Protein AF-A0A2G6HFI1-F1 (afdb_monomer)

Foldseek 3Di:
DDDPAPDCVVVVLDQPPPLCLLVVLLVVLVVLVVDDLVVVADADPDDDCVVSVVVSVVVVVVSVVSSVVSNVSSVVSVVVSVVSVVVVVVRVVVVVVVVVVVVVVVD

Mean predicted aligned error: 10.92 Å

Radius of gyration: 26.04 Å; Cα contacts (8 Å, |Δi|>4): 60; chains: 1; bounding box: 57×20×80 Å

pLDDT: mean 80.07, std 11.84, range [42.75, 96.31]

Sequence (107 aa):
MADLEFDRAALGVSAKKDWHDARQFADAGKAMDGLTPEAAVKELPSGDSYGTFALLGRVNYFKTTMQAVLREFSDACGVLGSGQESVIANHDETESEVSRLFMDVIA

Solvent-accessible surface area (backbone atoms only — not comparable to full-atom values): 6185 Å² total; per-residue (Å²): 132,82,85,90,68,90,51,49,75,83,69,66,61,66,67,55,80,78,59,55,60,18,55,52,26,40,52,52,26,52,54,47,72,75,62,58,60,71,82,78,52,71,79,56,99,70,78,87,42,63,68,52,54,53,47,45,53,51,51,49,49,48,48,56,51,52,27,51,52,26,42,50,52,13,50,53,44,46,50,57,39,53,50,51,40,53,53,50,53,52,51,54,51,51,51,53,51,52,53,52,53,51,54,67,74,77,106

Structure (mmCIF, N/CA/C/O backbone):
data_AF-A0A2G6HFI1-F1
#
_entry.id   AF-A0A2G6HFI1-F1
#
loop_
_atom_site.group_PDB
_atom_site.id
_atom_site.type_symbol
_atom_site.label_atom_id
_atom_site.label_alt_id
_atom_site.label_comp_id
_atom_site.label_asym_id
_atom_site.label_entity_id
_atom_site.label_seq_id
_atom_site.pdbx_PDB_ins_code
_atom_site.Cartn_x
_atom_site.Cartn_y
_atom_site.Cartn_z
_atom_site.occupancy
_atom_site.B_iso_or_equiv
_atom_site.auth_seq_id
_atom_site.auth_comp_id
_atom_site.auth_asym_id
_atom_site.auth_atom_id
_atom_site.pdbx_PDB_model_num
ATOM 1 N N . MET A 1 1 ? -31.715 -16.072 35.752 1.00 42.75 1 MET A N 1
ATOM 2 C CA . MET A 1 1 ? -31.623 -15.048 34.695 1.00 42.75 1 MET A CA 1
ATOM 3 C C . MET A 1 1 ? -30.240 -15.179 34.104 1.00 42.75 1 MET A C 1
ATOM 5 O O . MET A 1 1 ? -29.308 -15.306 34.883 1.00 42.75 1 MET A O 1
ATOM 9 N N . ALA A 1 2 ? -30.121 -15.291 32.784 1.00 50.81 2 ALA A N 1
ATOM 10 C CA . ALA A 1 2 ? -28.823 -15.130 32.142 1.00 50.81 2 ALA A CA 1
ATOM 11 C C . ALA A 1 2 ? -28.603 -13.622 31.991 1.00 50.81 2 ALA A C 1
ATOM 13 O O . ALA A 1 2 ? -29.502 -12.956 31.472 1.00 50.81 2 ALA A O 1
ATOM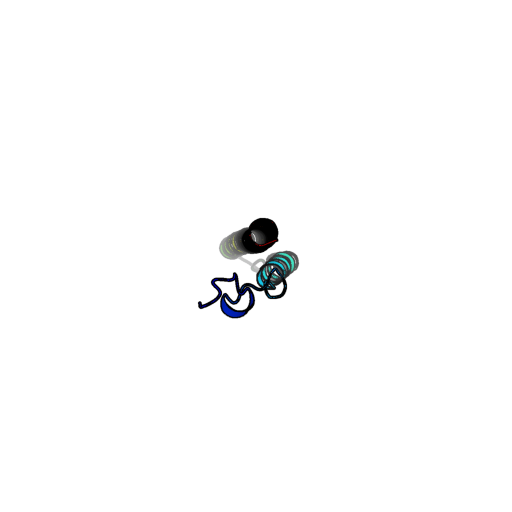 14 N N . ASP A 1 3 ? -27.484 -13.105 32.495 1.00 61.19 3 ASP A N 1
ATOM 15 C CA . ASP A 1 3 ? -27.058 -11.737 32.203 1.00 61.19 3 ASP A CA 1
ATOM 16 C C . ASP A 1 3 ? -26.852 -11.617 30.693 1.00 61.19 3 ASP A C 1
ATOM 18 O O . ASP A 1 3 ? -26.135 -12.414 30.082 1.00 61.19 3 ASP A O 1
ATOM 22 N N . LEU A 1 4 ? -27.561 -10.672 30.079 1.00 65.56 4 LEU A N 1
ATOM 23 C CA . LEU A 1 4 ? -27.347 -10.280 28.694 1.00 65.56 4 LEU A CA 1
ATOM 24 C C . LEU A 1 4 ? -26.438 -9.050 28.739 1.00 65.56 4 LEU A C 1
ATOM 26 O O . LEU A 1 4 ? -26.932 -7.929 28.784 1.00 65.56 4 LEU A O 1
ATOM 30 N N . GLU A 1 5 ? -25.133 -9.291 28.812 1.00 68.75 5 GLU A N 1
ATOM 31 C CA . GLU A 1 5 ? -24.091 -8.262 28.884 1.00 68.75 5 GLU A CA 1
ATOM 32 C C . GLU A 1 5 ? -23.211 -8.341 27.628 1.00 68.75 5 GLU A C 1
ATOM 34 O O . GLU A 1 5 ? -23.002 -9.414 27.045 1.00 68.75 5 GLU A O 1
ATOM 39 N N . PHE A 1 6 ? -22.723 -7.195 27.174 1.00 69.69 6 PHE A N 1
ATOM 40 C CA . PHE A 1 6 ? -21.861 -7.039 26.021 1.00 69.69 6 PHE A CA 1
ATOM 41 C C . PHE A 1 6 ? -20.472 -7.574 26.358 1.00 69.69 6 PHE A C 1
ATOM 43 O O . PHE A 1 6 ? -19.567 -6.874 26.812 1.00 69.69 6 PHE A O 1
ATOM 50 N N . ASP A 1 7 ? -20.279 -8.860 26.082 1.00 72.69 7 ASP A N 1
ATOM 51 C CA . ASP A 1 7 ? -18.980 -9.498 26.226 1.00 72.69 7 ASP A CA 1
ATOM 52 C C . ASP A 1 7 ? -18.104 -9.220 24.992 1.00 72.69 7 ASP A C 1
ATOM 54 O O . ASP A 1 7 ? -18.158 -9.899 23.958 1.00 72.69 7 ASP A O 1
ATOM 58 N N . ARG A 1 8 ? -17.241 -8.209 25.129 1.00 69.62 8 ARG A N 1
ATOM 59 C CA . ARG A 1 8 ? -16.227 -7.839 24.128 1.00 69.62 8 ARG A CA 1
ATOM 60 C C . ARG A 1 8 ? -15.329 -9.013 23.725 1.00 69.62 8 ARG A C 1
ATOM 62 O O . ARG A 1 8 ? -14.918 -9.091 22.566 1.00 69.62 8 ARG A O 1
ATOM 69 N N . ALA A 1 9 ? -15.006 -9.908 24.663 1.00 68.56 9 ALA A N 1
ATOM 70 C CA . ALA A 1 9 ? -14.142 -11.059 24.424 1.00 68.56 9 ALA A CA 1
ATOM 71 C C . ALA A 1 9 ? -14.884 -12.169 23.666 1.00 68.56 9 ALA A C 1
ATOM 73 O O . ALA A 1 9 ? -14.311 -12.756 22.747 1.00 68.56 9 ALA A O 1
ATOM 74 N N . ALA A 1 10 ? -16.162 -12.408 23.977 1.00 66.06 10 ALA A N 1
ATOM 75 C CA . ALA A 1 10 ? -17.004 -13.354 23.240 1.00 66.06 10 ALA A CA 1
ATOM 76 C C . ALA A 1 10 ? -17.286 -12.902 21.798 1.00 66.06 10 ALA A C 1
ATOM 78 O O . ALA A 1 10 ? -17.378 -13.735 20.897 1.00 66.06 10 ALA A O 1
ATOM 79 N N . LEU A 1 11 ? -17.385 -11.589 21.561 1.00 66.62 11 LEU A N 1
ATOM 80 C CA . LEU A 1 11 ? -17.584 -11.017 20.225 1.00 66.62 11 LEU A CA 1
ATOM 81 C C . LEU A 1 11 ? -16.283 -10.898 19.410 1.00 66.62 11 LEU A C 1
ATOM 83 O O . LEU A 1 11 ? -16.329 -10.521 18.239 1.00 66.62 11 LEU A O 1
ATOM 87 N N . GLY A 1 12 ? -15.125 -11.212 20.006 1.00 61.94 12 GLY A N 1
ATOM 88 C CA . GLY A 1 12 ? -13.820 -11.106 19.346 1.00 61.94 12 GLY A CA 1
ATOM 89 C C . GLY A 1 12 ? -13.450 -9.672 18.958 1.00 61.94 12 GLY A C 1
ATOM 90 O O . GLY A 1 12 ? -12.646 -9.461 18.051 1.00 61.94 12 GLY A O 1
ATOM 91 N N . VAL A 1 13 ? -14.051 -8.676 19.614 1.00 61.06 13 VAL A N 1
ATOM 92 C CA . VAL A 1 13 ? -13.875 -7.268 19.269 1.00 61.06 13 VAL A CA 1
ATOM 93 C C . VAL A 1 13 ? -12.629 -6.748 19.982 1.00 61.06 13 VAL A C 1
ATOM 95 O O . VAL A 1 13 ? -12.690 -6.248 21.105 1.00 61.06 13 VAL A O 1
ATOM 98 N N . SER A 1 14 ? -11.467 -6.872 19.337 1.00 60.94 14 SER A N 1
ATOM 99 C CA . SER A 1 14 ? -10.252 -6.209 19.807 1.00 60.94 14 SER A CA 1
ATOM 100 C C . SER A 1 14 ? -10.209 -4.789 19.237 1.00 60.94 14 SER A C 1
ATOM 102 O O . SER A 1 14 ? -10.006 -4.557 18.046 1.00 60.94 14 SER A O 1
ATOM 104 N N . ALA A 1 15 ? -10.463 -3.793 20.088 1.00 57.81 15 ALA A N 1
ATOM 105 C CA . ALA A 1 15 ? -10.299 -2.399 19.698 1.00 57.81 15 ALA A CA 1
ATOM 106 C C . ALA A 1 15 ? -8.831 -2.178 19.294 1.00 57.81 15 ALA A C 1
ATOM 108 O O . ALA A 1 15 ? -7.937 -2.248 20.141 1.00 57.81 15 ALA A O 1
ATOM 109 N N . LYS A 1 16 ? -8.581 -1.934 18.001 1.00 53.53 16 LYS A N 1
ATOM 110 C CA . LYS A 1 16 ? -7.295 -1.538 17.385 1.00 53.53 16 LYS A CA 1
ATOM 111 C C . LYS A 1 16 ? -6.099 -2.489 17.484 1.00 53.53 16 LYS A C 1
ATOM 113 O O . LYS A 1 16 ? -5.231 -2.405 16.618 1.00 53.53 16 LYS A O 1
ATOM 118 N N . LYS A 1 17 ? -5.980 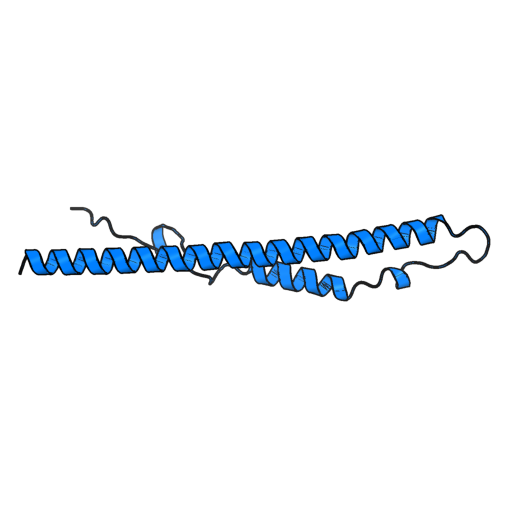-3.328 18.516 1.00 55.59 17 LYS A N 1
ATOM 119 C CA . LYS A 1 17 ? -4.713 -4.006 18.837 1.00 55.59 17 LYS A CA 1
ATOM 120 C C . LYS A 1 17 ? -4.243 -4.954 17.731 1.00 55.59 17 LYS A C 1
ATOM 122 O O . LYS A 1 17 ? -3.038 -5.046 17.519 1.00 55.59 17 LYS A O 1
ATOM 127 N N . ASP A 1 18 ? -5.178 -5.558 17.001 1.00 53.38 18 ASP A N 1
ATOM 128 C CA . ASP A 1 18 ? -4.867 -6.555 15.972 1.00 53.38 18 ASP A CA 1
ATOM 129 C C . ASP A 1 18 ? -4.967 -6.013 14.537 1.00 53.38 18 ASP A C 1
ATOM 131 O O . ASP A 1 18 ? -4.702 -6.738 13.580 1.00 53.38 18 ASP A O 1
ATOM 135 N N . TRP A 1 19 ? -5.295 -4.728 14.350 1.00 63.25 19 TRP A N 1
ATOM 136 C CA . TRP A 1 19 ? -5.431 -4.122 13.019 1.00 63.25 19 TRP A CA 1
ATOM 137 C C . TRP A 1 19 ? -4.092 -3.615 12.472 1.00 63.25 19 TRP A C 1
ATOM 139 O O . TRP A 1 19 ? -3.870 -2.437 12.191 1.00 63.25 19 TRP A O 1
ATOM 149 N N . HIS A 1 20 ? -3.162 -4.560 12.333 1.00 74.06 20 HIS A N 1
ATOM 150 C CA . HIS A 1 20 ? -1.848 -4.339 11.734 1.00 74.06 20 HIS A CA 1
ATOM 151 C C . HIS A 1 20 ? -1.914 -4.080 10.226 1.00 74.06 20 HIS A C 1
ATOM 153 O O . HIS A 1 20 ? -0.984 -3.486 9.678 1.00 74.06 20 HIS A O 1
ATOM 159 N N . ASP A 1 21 ? -3.014 -4.464 9.582 1.00 79.19 21 ASP A N 1
ATOM 160 C CA . ASP A 1 21 ? -3.207 -4.382 8.136 1.00 79.19 21 ASP A CA 1
ATOM 161 C C . ASP A 1 21 ? -3.053 -2.948 7.620 1.00 79.19 21 ASP A C 1
ATOM 163 O O . ASP A 1 21 ? -2.352 -2.728 6.636 1.00 79.19 21 ASP A O 1
ATOM 167 N N . ALA A 1 22 ? -3.587 -1.950 8.337 1.00 84.44 22 ALA A N 1
ATOM 168 C CA . ALA A 1 22 ? -3.437 -0.540 7.965 1.00 84.44 22 ALA A CA 1
ATOM 169 C C . ALA A 1 22 ? -1.962 -0.142 7.827 1.00 84.44 22 ALA A C 1
ATOM 171 O O . ALA A 1 22 ? -1.526 0.412 6.819 1.00 84.44 22 ALA A O 1
ATOM 172 N N . ARG A 1 23 ? -1.160 -0.502 8.835 1.00 87.19 23 ARG A N 1
ATOM 173 C CA . ARG A 1 23 ? 0.272 -0.210 8.851 1.00 87.19 23 ARG A CA 1
ATOM 174 C C . ARG A 1 23 ? 1.028 -1.011 7.798 1.00 87.19 23 ARG A C 1
ATOM 176 O O . ARG A 1 23 ? 1.905 -0.457 7.148 1.00 87.19 23 ARG A O 1
ATOM 183 N N . GLN A 1 24 ? 0.684 -2.282 7.608 1.00 90.81 24 GLN A N 1
ATOM 184 C CA . GLN A 1 24 ? 1.308 -3.126 6.589 1.00 90.81 24 GLN A CA 1
ATOM 185 C C . GLN A 1 24 ? 1.062 -2.579 5.179 1.00 90.81 24 GLN A C 1
ATOM 187 O O . GLN A 1 24 ? 1.999 -2.494 4.384 1.00 90.81 24 GLN A O 1
ATOM 192 N N . PHE A 1 25 ? -0.164 -2.144 4.880 1.00 92.19 25 PHE A N 1
ATOM 193 C CA . PHE A 1 25 ? -0.494 -1.504 3.610 1.00 92.19 25 PHE A 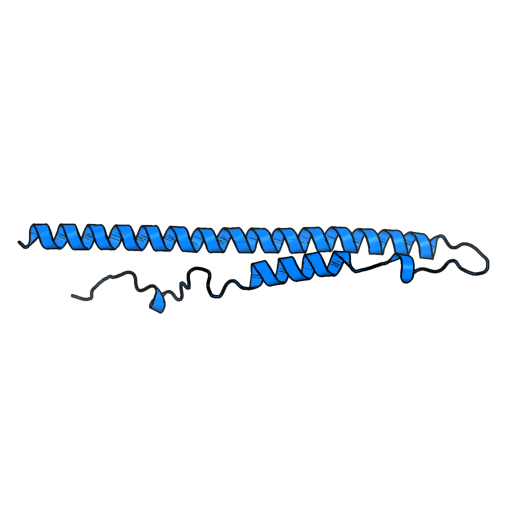CA 1
ATOM 194 C C . PHE A 1 25 ? 0.216 -0.156 3.438 1.00 92.19 25 PHE A C 1
ATOM 196 O O . PHE A 1 25 ? 0.742 0.118 2.356 1.00 92.19 25 PHE A O 1
ATOM 203 N N . ALA A 1 26 ? 0.325 0.651 4.498 1.00 90.25 26 ALA A N 1
ATOM 204 C CA . ALA A 1 26 ? 1.094 1.895 4.470 1.00 90.25 26 ALA A CA 1
ATOM 205 C C . ALA A 1 26 ? 2.588 1.650 4.190 1.00 90.25 26 ALA A C 1
ATOM 207 O O . ALA A 1 26 ? 3.180 2.312 3.333 1.00 90.25 26 ALA A O 1
ATOM 208 N N . ASP A 1 27 ? 3.194 0.677 4.873 1.00 93.19 27 ASP A N 1
ATOM 209 C CA . ASP A 1 27 ? 4.601 0.312 4.702 1.00 93.19 27 ASP A CA 1
ATOM 210 C C . ASP A 1 27 ? 4.860 -0.254 3.295 1.00 93.19 27 ASP A C 1
ATOM 212 O O . ASP A 1 27 ? 5.837 0.129 2.647 1.00 93.19 27 ASP A O 1
ATOM 216 N N . ALA A 1 28 ? 3.955 -1.085 2.766 1.00 92.88 28 ALA A N 1
ATOM 217 C CA . ALA A 1 28 ? 4.014 -1.565 1.386 1.00 92.88 28 ALA A CA 1
ATOM 218 C C . ALA A 1 28 ? 3.885 -0.413 0.372 1.00 92.88 28 ALA A C 1
ATOM 220 O O . ALA A 1 28 ? 4.670 -0.324 -0.573 1.00 92.88 28 ALA A O 1
ATOM 221 N N . GLY A 1 29 ? 2.947 0.516 0.584 1.00 92.44 29 GLY A N 1
ATOM 222 C CA . GLY A 1 29 ? 2.779 1.707 -0.253 1.00 92.44 29 GLY A CA 1
ATOM 223 C C . GLY A 1 29 ? 4.001 2.632 -0.230 1.00 92.44 29 GLY A C 1
ATOM 224 O O . GLY A 1 29 ? 4.324 3.258 -1.241 1.00 92.44 29 GLY A O 1
ATOM 225 N N 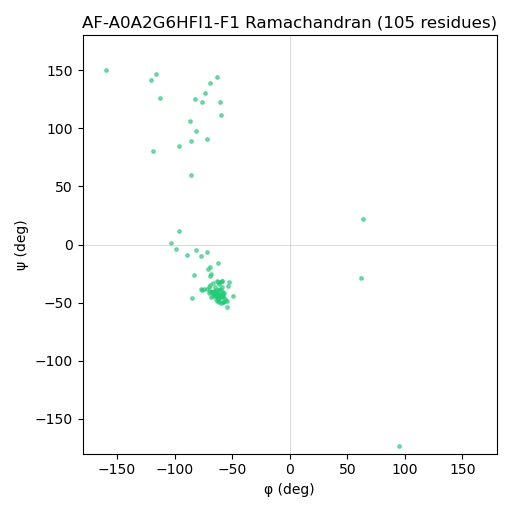. LYS A 1 30 ? 4.721 2.686 0.895 1.00 92.75 30 LYS A N 1
ATOM 226 C CA . LYS A 1 30 ? 6.004 3.387 1.019 1.00 92.75 30 LYS A CA 1
ATOM 227 C C . LYS A 1 30 ? 7.144 2.635 0.332 1.00 92.75 30 LYS A C 1
ATOM 229 O O . LYS A 1 30 ? 7.990 3.263 -0.293 1.00 92.75 30 LYS A O 1
ATOM 234 N N . ALA A 1 31 ? 7.177 1.304 0.399 1.00 92.56 31 ALA A N 1
ATOM 235 C CA . ALA A 1 31 ? 8.180 0.504 -0.309 1.00 92.56 31 ALA A CA 1
ATOM 236 C C . ALA A 1 31 ? 8.131 0.739 -1.829 1.00 92.56 31 ALA A C 1
ATOM 238 O O . ALA A 1 31 ? 9.174 0.748 -2.486 1.00 92.56 31 ALA A O 1
ATOM 239 N N . MET A 1 32 ? 6.942 1.027 -2.372 1.00 90.81 32 MET A N 1
ATOM 240 C CA . MET A 1 32 ? 6.784 1.426 -3.771 1.00 90.81 32 MET A CA 1
ATOM 241 C C . MET A 1 32 ? 7.577 2.693 -4.123 1.00 90.81 32 MET A C 1
ATOM 243 O O . MET A 1 32 ? 8.056 2.773 -5.248 1.00 90.81 32 MET A O 1
ATOM 247 N N . ASP A 1 33 ? 7.792 3.648 -3.205 1.00 88.00 33 ASP A N 1
ATOM 248 C CA . ASP A 1 33 ? 8.595 4.858 -3.475 1.00 88.00 33 ASP A CA 1
ATOM 249 C C . ASP A 1 33 ? 10.044 4.517 -3.849 1.00 88.00 33 ASP A C 1
ATOM 251 O O . ASP A 1 33 ? 10.649 5.194 -4.682 1.00 88.00 33 ASP A O 1
ATOM 255 N N . GLY A 1 34 ? 10.577 3.433 -3.278 1.00 87.81 34 GLY A N 1
ATOM 256 C CA . GLY A 1 34 ? 11.940 2.962 -3.516 1.00 87.81 34 GLY A CA 1
ATOM 257 C C . GLY A 1 34 ? 12.144 2.237 -4.848 1.00 87.81 34 GLY A C 1
ATOM 258 O O . GLY A 1 34 ? 13.287 1.977 -5.221 1.00 87.81 34 GLY A O 1
ATOM 259 N N . LEU A 1 35 ? 11.075 1.906 -5.579 1.00 88.25 35 LEU A N 1
ATOM 260 C CA . LEU A 1 35 ? 11.200 1.270 -6.890 1.00 88.25 35 LEU A CA 1
ATOM 261 C C . LEU A 1 35 ? 11.668 2.289 -7.931 1.00 88.25 35 LEU A C 1
ATOM 263 O O . LEU A 1 35 ? 11.065 3.351 -8.083 1.00 88.25 35 LEU A O 1
ATOM 267 N N . THR A 1 36 ? 12.695 1.944 -8.704 1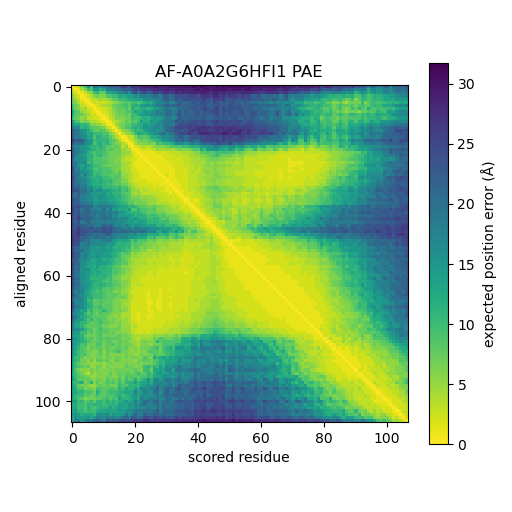.00 88.94 36 THR A N 1
ATOM 268 C CA . THR A 1 36 ? 13.252 2.783 -9.777 1.00 88.94 36 THR A CA 1
ATOM 269 C C . THR A 1 36 ? 13.135 2.076 -11.132 1.00 88.94 36 THR A C 1
ATOM 271 O O . THR A 1 36 ? 14.101 1.470 -11.603 1.00 88.94 36 THR A O 1
ATOM 274 N N . PRO A 1 37 ? 11.952 2.108 -11.779 1.00 87.19 37 PRO A N 1
ATOM 275 C CA . PRO A 1 37 ? 11.735 1.476 -13.084 1.00 87.19 37 PRO A CA 1
ATOM 276 C C . PRO A 1 37 ? 12.753 1.891 -14.149 1.00 87.19 37 PRO A C 1
ATOM 278 O O . PRO A 1 37 ? 13.142 1.078 -14.983 1.00 87.19 37 PRO A O 1
ATOM 281 N N . GLU A 1 38 ? 13.241 3.127 -14.083 1.00 85.94 38 GLU A N 1
ATOM 282 C CA . GLU A 1 38 ? 14.237 3.687 -14.995 1.00 85.94 38 GLU A CA 1
ATOM 283 C C . GLU A 1 38 ? 15.565 2.924 -14.935 1.00 85.94 38 GLU A C 1
ATOM 285 O O . GLU A 1 38 ? 16.221 2.755 -15.957 1.00 85.94 38 GLU A O 1
ATOM 290 N N . ALA A 1 39 ? 15.951 2.401 -13.766 1.00 83.44 39 ALA A N 1
ATOM 291 C CA . ALA A 1 39 ? 17.178 1.616 -13.618 1.00 83.44 39 ALA A CA 1
ATOM 292 C C . ALA A 1 39 ? 17.082 0.232 -14.290 1.00 83.44 39 ALA A C 1
ATOM 294 O O . ALA A 1 39 ? 18.105 -0.379 -14.608 1.00 83.44 39 ALA A O 1
ATOM 295 N N . ALA A 1 40 ? 15.861 -0.264 -14.513 1.00 80.00 40 ALA A N 1
ATOM 296 C CA . ALA A 1 40 ? 15.598 -1.548 -15.156 1.00 80.00 40 ALA A CA 1
ATOM 297 C C . ALA A 1 40 ? 15.483 -1.446 -16.686 1.00 80.00 40 ALA A C 1
ATOM 299 O O . ALA A 1 40 ? 15.437 -2.475 -17.363 1.00 80.00 40 ALA A O 1
ATOM 300 N N . VAL A 1 41 ? 15.448 -0.231 -17.242 1.00 83.00 41 VAL A N 1
ATOM 301 C CA . VAL A 1 41 ? 15.261 -0.004 -18.676 1.00 83.00 41 VAL A CA 1
ATOM 302 C C . VAL A 1 41 ? 16.532 0.581 -19.277 1.00 83.00 41 VAL A C 1
ATOM 304 O O . VAL A 1 41 ? 17.062 1.584 -18.813 1.00 83.00 41 VAL A O 1
ATOM 307 N N . LYS A 1 42 ? 17.034 -0.067 -20.329 1.00 81.06 42 LYS A N 1
ATOM 308 C CA . LYS A 1 42 ? 18.196 0.391 -21.094 1.00 81.06 42 LYS A CA 1
ATOM 309 C C . LYS A 1 42 ? 17.793 0.614 -22.541 1.00 81.06 42 LYS A C 1
ATOM 311 O O . LYS A 1 42 ? 17.019 -0.167 -23.097 1.00 81.06 42 LYS A O 1
ATOM 316 N N . GLU A 1 43 ? 18.337 1.666 -23.139 1.00 80.25 43 GLU A N 1
ATOM 317 C CA . GLU A 1 43 ? 18.249 1.865 -24.581 1.00 80.25 43 GLU A CA 1
ATOM 318 C C . GLU A 1 43 ? 18.969 0.729 -25.307 1.00 80.25 43 GLU A C 1
ATOM 320 O O . GLU A 1 43 ? 19.989 0.206 -24.839 1.00 80.25 43 GLU A O 1
ATOM 325 N N . LEU A 1 44 ? 18.421 0.331 -26.454 1.00 79.94 44 LEU A N 1
ATOM 326 C CA . LEU A 1 44 ? 19.112 -0.608 -27.320 1.00 79.94 44 LEU A CA 1
ATOM 327 C C . LEU A 1 44 ? 20.330 0.099 -27.932 1.00 79.94 44 LEU A C 1
ATOM 329 O O . LEU A 1 44 ? 20.216 1.246 -28.359 1.00 79.94 44 LEU A O 1
ATOM 333 N N . PRO A 1 45 ? 21.487 -0.576 -28.038 1.00 80.50 45 PRO A N 1
ATOM 334 C CA . PRO A 1 45 ? 22.696 0.023 -28.608 1.00 80.50 45 PRO A CA 1
ATOM 335 C C . PRO A 1 45 ? 22.534 0.431 -30.085 1.00 80.50 45 PRO A C 1
ATOM 337 O O . PRO A 1 45 ? 23.340 1.199 -30.604 1.00 80.50 45 PRO A O 1
ATOM 340 N N . SER A 1 46 ? 21.503 -0.077 -30.767 1.00 84.75 46 SER A N 1
ATOM 341 C CA . SER A 1 46 ? 21.108 0.314 -32.120 1.00 84.75 46 SER A CA 1
ATOM 342 C C . SER A 1 46 ? 19.651 -0.072 -32.391 1.00 84.75 46 SER A C 1
ATOM 344 O O . SER A 1 46 ? 19.201 -1.109 -31.900 1.00 84.75 46 SER A O 1
ATOM 346 N N . GLY A 1 47 ? 18.958 0.680 -33.250 1.00 82.81 47 GLY A N 1
ATOM 347 C CA . GLY A 1 47 ? 17.574 0.398 -33.651 1.00 82.81 47 GLY A CA 1
ATOM 348 C C . GLY A 1 47 ? 16.529 1.149 -32.823 1.00 82.81 47 GLY A C 1
ATOM 349 O O . GLY A 1 47 ? 16.859 2.020 -32.021 1.00 82.81 47 GLY A O 1
ATOM 350 N N . ASP A 1 48 ? 15.254 0.835 -33.055 1.00 84.88 48 ASP A N 1
ATOM 351 C CA . ASP A 1 48 ? 14.132 1.483 -32.373 1.00 84.88 48 ASP A CA 1
ATOM 352 C C . ASP A 1 48 ? 13.971 0.964 -30.933 1.00 84.88 48 ASP A C 1
ATOM 354 O O . ASP A 1 48 ? 13.789 -0.231 -30.704 1.00 84.88 48 ASP A O 1
ATOM 358 N N . SER A 1 49 ? 14.021 1.880 -29.963 1.00 86.12 49 SER A N 1
ATOM 359 C CA . SER A 1 49 ? 13.811 1.604 -28.534 1.00 86.12 49 SER A CA 1
ATOM 360 C C . SER A 1 49 ? 12.368 1.880 -28.080 1.00 86.12 49 SER A C 1
ATOM 362 O O . SER A 1 49 ? 12.082 1.891 -26.886 1.00 86.12 49 SER A O 1
ATOM 364 N N . TYR A 1 50 ? 11.420 2.090 -28.998 1.00 88.19 50 TYR A N 1
ATOM 365 C CA . TYR A 1 50 ? 10.018 2.360 -28.662 1.00 88.19 50 TYR A CA 1
ATOM 366 C C . TYR A 1 50 ? 9.434 1.361 -27.651 1.00 88.19 50 TYR A C 1
ATOM 368 O O . TYR A 1 50 ? 8.791 1.760 -26.680 1.00 88.19 50 TYR A O 1
ATOM 376 N N . GLY A 1 51 ? 9.697 0.063 -27.830 1.00 86.50 51 GLY A N 1
ATOM 377 C CA . GLY A 1 51 ? 9.193 -0.980 -26.934 1.00 86.50 51 GLY A CA 1
ATOM 378 C C . GLY A 1 51 ? 9.713 -0.864 -25.496 1.00 86.50 51 GLY A C 1
ATOM 379 O O . GLY A 1 51 ? 8.945 -1.063 -24.553 1.00 86.50 51 GLY A O 1
ATOM 380 N N . 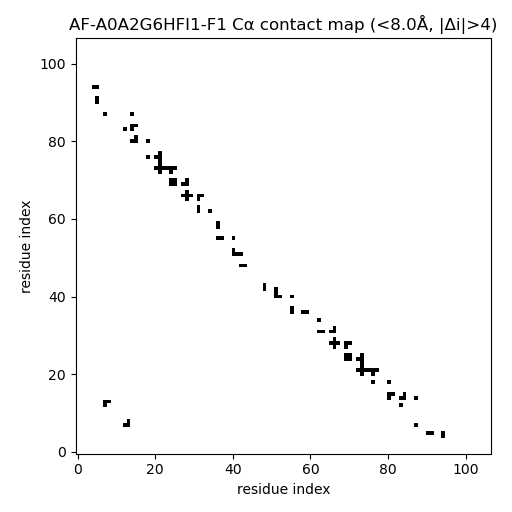THR A 1 52 ? 10.985 -0.500 -25.303 1.00 87.31 52 THR A N 1
ATOM 381 C CA . THR A 1 52 ? 11.574 -0.337 -23.964 1.00 87.31 52 THR A CA 1
ATOM 382 C C . THR A 1 52 ? 11.034 0.910 -23.267 1.00 87.31 52 THR A C 1
ATOM 384 O O . THR A 1 52 ? 10.696 0.845 -22.085 1.00 87.31 52 THR A O 1
ATOM 387 N N . PHE A 1 53 ? 10.827 2.009 -23.998 1.00 87.44 53 PHE A N 1
ATOM 388 C CA . PHE A 1 53 ? 10.162 3.203 -23.464 1.00 87.44 53 PHE A CA 1
ATOM 389 C C . PHE A 1 53 ? 8.682 2.973 -23.143 1.00 87.44 53 PHE A C 1
ATOM 391 O O . PHE A 1 53 ? 8.196 3.413 -22.099 1.00 87.44 53 PHE A O 1
ATOM 398 N N . ALA A 1 54 ? 7.959 2.249 -23.999 1.00 90.62 54 ALA A N 1
ATOM 399 C CA . ALA A 1 54 ? 6.570 1.887 -23.743 1.00 90.62 54 ALA A CA 1
ATOM 400 C C . ALA A 1 54 ? 6.448 1.014 -22.485 1.00 90.62 54 ALA A C 1
ATOM 402 O O . ALA A 1 54 ? 5.571 1.251 -21.652 1.00 90.62 54 ALA A O 1
ATOM 403 N N . LEU A 1 55 ? 7.356 0.047 -22.308 1.00 88.88 55 LEU A N 1
ATOM 404 C CA . LEU A 1 55 ? 7.427 -0.770 -21.099 1.00 88.88 55 LEU A CA 1
ATOM 405 C C . LEU A 1 55 ? 7.720 0.084 -19.860 1.00 88.88 55 LEU A C 1
ATOM 407 O O . LEU A 1 55 ? 7.004 -0.051 -18.869 1.00 88.88 55 LEU A O 1
ATOM 411 N N . LEU A 1 56 ? 8.695 0.999 -19.924 1.00 91.38 56 LEU A N 1
ATOM 412 C CA . LEU A 1 56 ? 8.994 1.926 -18.827 1.00 91.38 56 LEU A CA 1
ATOM 413 C C . LEU A 1 56 ? 7.749 2.711 -18.400 1.00 91.38 56 LEU A C 1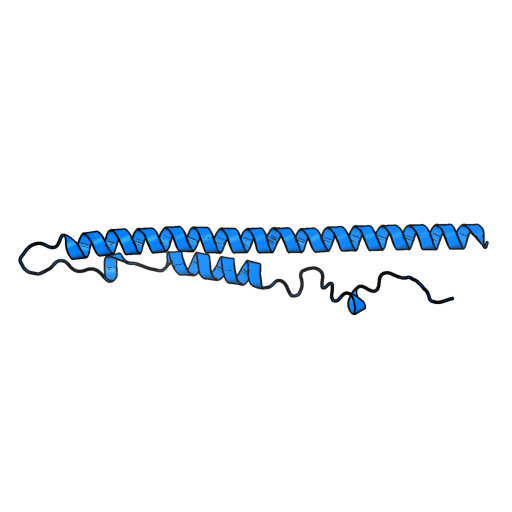
ATOM 415 O O . LEU A 1 56 ? 7.415 2.751 -17.218 1.00 91.38 56 LEU A O 1
ATOM 419 N N . GLY A 1 57 ? 7.023 3.282 -19.366 1.00 91.88 57 GLY A N 1
ATOM 420 C CA . GLY A 1 57 ? 5.785 4.015 -19.103 1.00 91.88 57 GLY A CA 1
ATOM 421 C C . GLY A 1 57 ? 4.722 3.155 -18.416 1.00 91.88 57 GLY A C 1
ATOM 422 O O . GLY A 1 57 ? 4.065 3.610 -17.480 1.00 91.88 57 GLY A O 1
ATOM 423 N N . ARG A 1 58 ? 4.576 1.887 -18.822 1.00 93.06 58 ARG A N 1
ATOM 424 C CA . ARG A 1 58 ? 3.631 0.946 -18.196 1.00 93.06 58 ARG A CA 1
ATOM 425 C C . ARG A 1 58 ? 4.046 0.537 -16.787 1.00 93.06 58 ARG A C 1
ATOM 427 O O . ARG A 1 58 ? 3.183 0.456 -15.917 1.00 93.06 58 ARG A O 1
ATOM 434 N N . VAL A 1 59 ? 5.336 0.312 -16.548 1.00 91.81 59 VAL A N 1
ATOM 435 C CA . VAL A 1 59 ? 5.856 -0.029 -15.216 1.00 91.81 59 VAL A CA 1
ATOM 436 C C . VAL A 1 59 ? 5.715 1.160 -14.264 1.00 91.81 59 VAL A C 1
ATOM 438 O O . VAL A 1 59 ? 5.288 0.977 -13.127 1.00 91.81 59 VAL A O 1
ATOM 441 N N . ASN A 1 60 ? 5.983 2.381 -14.734 1.00 93.44 60 ASN A N 1
ATOM 442 C CA . ASN A 1 60 ? 5.754 3.599 -13.956 1.00 93.44 60 ASN A CA 1
ATOM 443 C C . ASN A 1 60 ? 4.274 3.798 -13.625 1.00 93.44 60 ASN A C 1
ATOM 445 O O . ASN A 1 60 ? 3.931 4.055 -12.472 1.00 93.44 60 ASN A O 1
ATOM 449 N N . TYR A 1 61 ? 3.389 3.597 -14.603 1.00 94.19 61 TYR A N 1
ATOM 450 C CA . TYR A 1 61 ? 1.950 3.637 -14.362 1.00 94.19 61 TYR A CA 1
ATOM 451 C C . TYR A 1 61 ? 1.528 2.615 -13.298 1.00 94.19 61 TYR A C 1
ATOM 453 O O . TYR A 1 61 ? 0.880 2.978 -12.320 1.00 94.19 61 TYR A O 1
ATOM 461 N N . PHE A 1 62 ? 1.964 1.358 -13.431 1.00 93.00 62 PHE A N 1
ATOM 462 C CA . PHE A 1 62 ? 1.700 0.316 -12.439 1.00 93.00 62 PHE A CA 1
ATOM 463 C C . PHE A 1 62 ? 2.201 0.704 -11.043 1.00 93.00 62 PHE A C 1
ATOM 465 O O . PHE A 1 62 ? 1.451 0.572 -10.078 1.00 93.00 62 PHE A O 1
ATOM 472 N N . LYS A 1 63 ? 3.437 1.211 -10.932 1.00 94.06 63 LYS A N 1
ATOM 473 C CA . LYS A 1 63 ? 4.039 1.651 -9.665 1.00 94.06 63 LYS A CA 1
ATOM 474 C C . LYS A 1 63 ? 3.143 2.670 -8.960 1.00 94.06 63 LYS A C 1
ATOM 476 O O . LYS A 1 63 ? 2.785 2.470 -7.801 1.00 94.06 63 LYS A O 1
ATOM 481 N N . THR A 1 64 ? 2.766 3.736 -9.663 1.00 94.06 64 THR A N 1
ATOM 482 C CA . THR A 1 64 ? 1.933 4.810 -9.109 1.00 94.06 64 THR A CA 1
ATOM 483 C C . THR A 1 64 ? 0.535 4.314 -8.751 1.00 94.06 64 THR A C 1
ATOM 485 O O . THR A 1 64 ? 0.036 4.616 -7.668 1.00 94.06 64 THR A O 1
ATOM 488 N N . THR A 1 65 ? -0.091 3.513 -9.616 1.00 96.31 65 THR A N 1
ATOM 489 C CA . THR A 1 65 ? -1.426 2.965 -9.349 1.00 96.31 65 THR A CA 1
ATOM 490 C C . THR A 1 65 ? -1.419 2.036 -8.141 1.00 96.31 65 THR A C 1
ATOM 492 O O . THR A 1 65 ? -2.255 2.192 -7.257 1.00 96.31 65 THR A O 1
ATOM 495 N N . MET A 1 66 ? -0.465 1.107 -8.051 1.00 95.56 66 MET A N 1
ATOM 496 C CA . MET A 1 66 ? -0.386 0.200 -6.907 1.00 95.56 66 MET A CA 1
ATOM 497 C C . MET A 1 66 ? -0.083 0.932 -5.609 1.00 95.56 66 MET A C 1
ATOM 499 O O . MET A 1 66 ? -0.648 0.586 -4.576 1.00 95.56 66 MET A O 1
ATOM 503 N N . GLN A 1 67 ? 0.751 1.969 -5.648 1.00 95.38 67 GLN A N 1
ATOM 504 C CA . GLN A 1 67 ? 0.963 2.807 -4.477 1.00 95.38 67 GLN A CA 1
ATOM 505 C C . GLN A 1 67 ? -0.342 3.456 -3.995 1.00 95.38 67 GLN A C 1
ATOM 507 O O . GLN A 1 67 ? -0.610 3.447 -2.795 1.00 95.38 67 GLN A O 1
ATOM 512 N N . ALA A 1 68 ? -1.145 4.007 -4.908 1.00 94.50 68 ALA A N 1
ATOM 513 C CA . ALA A 1 68 ? -2.427 4.613 -4.559 1.00 94.50 68 ALA A CA 1
ATOM 514 C C . ALA A 1 68 ? -3.386 3.581 -3.948 1.00 94.50 68 ALA A C 1
ATOM 516 O O . ALA A 1 68 ? -3.959 3.832 -2.894 1.00 94.50 68 ALA A O 1
ATOM 517 N N . VAL A 1 69 ? -3.482 2.393 -4.554 1.00 96.19 69 VAL A N 1
ATOM 518 C CA . VAL A 1 69 ? -4.297 1.283 -4.040 1.00 96.19 69 VAL A CA 1
ATOM 519 C C . VAL A 1 69 ? -3.872 0.898 -2.622 1.00 96.19 69 VAL A C 1
ATOM 521 O O . VAL A 1 69 ? -4.713 0.820 -1.735 1.00 96.19 69 VAL A O 1
ATOM 524 N N . LEU A 1 70 ? -2.574 0.705 -2.376 1.00 94.56 70 LEU A N 1
ATOM 525 C CA . LEU A 1 70 ? -2.062 0.340 -1.050 1.00 94.56 70 LEU A CA 1
ATOM 526 C C . LEU A 1 70 ? -2.369 1.414 0.004 1.00 94.56 70 LEU A C 1
ATOM 528 O O . LEU A 1 70 ? -2.735 1.081 1.127 1.00 94.56 70 LEU A O 1
ATOM 532 N N . ARG A 1 71 ? -2.269 2.699 -0.349 1.00 92.19 71 ARG A N 1
ATOM 533 C CA . ARG A 1 71 ? -2.623 3.797 0.565 1.00 92.19 71 ARG A CA 1
ATOM 534 C C . ARG A 1 71 ? -4.123 3.832 0.863 1.00 92.19 71 ARG A C 1
ATOM 536 O O . ARG A 1 71 ? -4.489 3.977 2.021 1.00 92.19 71 ARG A O 1
ATOM 543 N N . GLU A 1 72 ? -4.970 3.600 -0.135 1.00 93.69 72 GLU A N 1
ATOM 544 C CA . GLU A 1 72 ? -6.422 3.526 0.064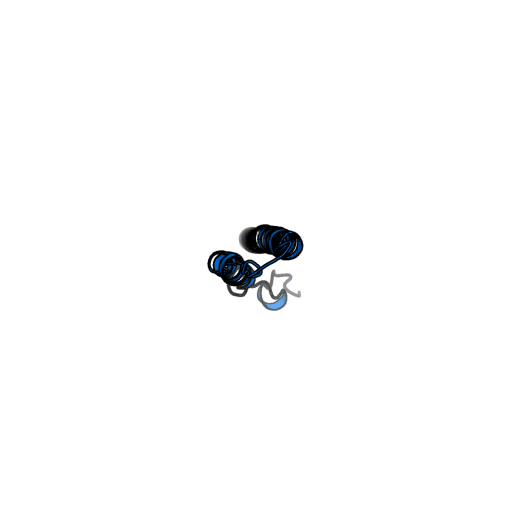 1.00 93.69 72 GLU A CA 1
ATOM 545 C C . GLU A 1 72 ? -6.813 2.359 0.982 1.00 93.69 72 GLU A C 1
ATOM 547 O O . GLU A 1 72 ? -7.625 2.521 1.888 1.00 93.69 72 GLU A O 1
ATOM 552 N N . PHE A 1 73 ? -6.191 1.187 0.810 1.00 90.75 73 PHE A N 1
ATOM 553 C CA . PHE A 1 73 ? -6.395 0.058 1.722 1.00 90.75 73 PHE A CA 1
ATOM 554 C C . PHE A 1 73 ? -5.927 0.378 3.141 1.00 90.75 73 PHE A C 1
ATOM 556 O O . PHE A 1 73 ? -6.620 0.035 4.093 1.00 90.75 73 PHE A O 1
ATOM 563 N N . SER A 1 74 ? -4.794 1.068 3.295 1.00 89.56 74 SER A N 1
ATOM 564 C CA . SER A 1 74 ? -4.344 1.561 4.600 1.00 89.56 74 SER A CA 1
ATOM 565 C C . SER A 1 74 ? -5.387 2.471 5.251 1.00 89.56 74 SER A C 1
ATOM 567 O O . SER A 1 74 ? -5.684 2.297 6.430 1.00 89.56 74 SER A O 1
ATOM 569 N N . ASP A 1 75 ? -5.963 3.409 4.500 1.00 87.44 75 ASP A N 1
ATOM 570 C CA . ASP A 1 75 ? -6.949 4.361 5.016 1.00 87.44 75 ASP A CA 1
ATOM 571 C C . ASP A 1 75 ? -8.285 3.679 5.343 1.00 87.44 75 ASP A C 1
ATOM 573 O O . ASP A 1 75 ? -8.842 3.901 6.420 1.00 87.44 75 ASP A O 1
ATOM 577 N N . ALA A 1 76 ? -8.762 2.763 4.494 1.00 87.81 76 ALA A N 1
ATOM 578 C CA . ALA A 1 76 ? -9.930 1.926 4.781 1.00 87.81 76 ALA A CA 1
ATOM 579 C C . ALA A 1 76 ? -9.710 1.069 6.042 1.00 87.81 76 ALA A C 1
ATOM 581 O O . ALA A 1 76 ? -10.578 0.995 6.919 1.00 87.81 76 ALA A O 1
ATOM 582 N N . CYS A 1 77 ? -8.508 0.498 6.177 1.00 85.00 77 CYS A N 1
ATOM 583 C CA . CYS A 1 77 ? -8.038 -0.170 7.384 1.00 85.00 77 CYS A CA 1
ATOM 584 C C . CYS A 1 77 ? -7.721 0.798 8.543 1.00 85.00 77 CYS A C 1
ATOM 586 O O . CYS A 1 77 ? -7.436 0.375 9.653 1.00 85.00 77 CYS A O 1
ATOM 588 N N . GLY A 1 78 ? -7.764 2.109 8.360 1.00 81.56 78 GLY A N 1
ATOM 589 C CA . GLY A 1 78 ? -7.804 3.060 9.470 1.00 81.56 78 GLY A CA 1
ATOM 590 C C . GLY A 1 78 ? -9.241 3.267 9.942 1.00 81.56 78 GLY A C 1
ATOM 591 O O . GLY A 1 78 ? -9.534 3.221 11.138 1.00 81.56 78 GLY A O 1
ATOM 592 N N . VAL A 1 79 ? -10.145 3.456 8.978 1.00 83.62 79 VAL A N 1
ATOM 593 C CA . VAL A 1 79 ? -11.546 3.827 9.198 1.00 83.62 79 VAL A CA 1
ATOM 594 C C . VAL A 1 79 ? -12.362 2.720 9.864 1.00 83.62 79 VAL A C 1
ATOM 596 O O . VAL A 1 79 ? -13.088 3.023 10.808 1.00 83.62 79 VAL A O 1
ATOM 599 N N . LEU A 1 80 ? -12.272 1.445 9.450 1.00 80.44 80 LEU A N 1
ATOM 600 C CA . LEU A 1 80 ? -13.109 0.433 10.130 1.00 80.44 80 LEU A CA 1
ATOM 601 C C . LEU A 1 80 ? -12.652 0.186 11.581 1.00 80.44 80 LEU A C 1
ATOM 603 O O . LEU A 1 80 ? -13.477 -0.135 12.429 1.00 80.44 80 LEU A O 1
ATOM 607 N N . GLY A 1 81 ? -11.374 0.398 11.897 1.00 74.81 81 GLY A N 1
ATOM 608 C CA . GLY A 1 81 ? -10.796 0.159 13.217 1.00 74.81 81 GLY A CA 1
ATOM 609 C C . GLY A 1 81 ? -11.166 1.263 14.192 1.00 74.81 81 GLY A C 1
ATOM 610 O O . GLY A 1 81 ? -11.490 0.982 15.344 1.00 74.81 81 GLY A O 1
ATOM 611 N N . SER A 1 82 ? -11.193 2.515 13.725 1.00 70.00 82 SER A N 1
ATOM 612 C CA . SER A 1 82 ? -11.764 3.618 14.503 1.00 70.00 82 SER A CA 1
ATOM 613 C C . SER A 1 82 ? -13.287 3.495 14.641 1.00 70.00 82 SER A C 1
ATOM 615 O O . SER A 1 82 ? -13.829 3.807 15.700 1.00 70.00 82 SER A O 1
ATOM 617 N N . GLY A 1 83 ? -13.982 2.978 13.621 1.00 70.31 83 GLY A N 1
ATOM 618 C CA . GLY A 1 83 ? -15.412 2.670 13.694 1.00 70.31 83 GLY A CA 1
ATOM 619 C C . GLY A 1 83 ? -15.738 1.617 14.757 1.00 70.31 83 GLY A C 1
ATOM 620 O O . GLY A 1 83 ? -16.640 1.820 15.567 1.00 70.31 83 GLY A O 1
ATOM 621 N N . GLN A 1 84 ? -14.966 0.528 14.810 1.00 71.31 84 GLN A N 1
ATOM 622 C CA . GLN A 1 84 ? -15.086 -0.487 15.861 1.00 71.31 84 GLN A CA 1
ATOM 623 C C . GLN A 1 84 ? -14.831 0.098 17.255 1.00 71.31 84 GLN A C 1
ATOM 625 O O . GLN A 1 84 ? -15.605 -0.167 18.169 1.00 71.31 84 GLN A O 1
ATOM 630 N N . GLU A 1 85 ? -13.798 0.930 17.417 1.00 73.25 85 GLU A N 1
ATOM 631 C CA . GLU A 1 85 ? -13.502 1.605 18.689 1.00 73.25 85 GLU A CA 1
ATOM 632 C C . GLU A 1 85 ? -14.679 2.466 19.177 1.00 73.25 85 GLU A C 1
ATOM 634 O O . GLU A 1 85 ? -15.063 2.377 20.343 1.00 73.25 85 GLU A O 1
ATOM 639 N N . SER A 1 86 ? -15.304 3.239 18.283 1.00 75.06 86 SER A N 1
ATOM 640 C CA . SER A 1 86 ? -16.478 4.052 18.622 1.00 75.06 86 SER A CA 1
ATOM 641 C C . SER A 1 86 ? -17.696 3.209 19.006 1.00 75.06 86 SER A C 1
ATOM 643 O O . SER A 1 86 ? -18.417 3.577 19.929 1.00 75.06 86 SER A O 1
ATOM 645 N N . VAL A 1 87 ? -17.946 2.097 18.310 1.00 73.25 87 VAL A N 1
ATOM 646 C CA . VAL A 1 87 ? -19.082 1.209 18.603 1.00 73.25 87 VAL A CA 1
ATOM 647 C C . VAL A 1 87 ? -18.923 0.556 19.975 1.00 73.25 87 VAL A C 1
ATOM 649 O O . VAL A 1 87 ? -19.882 0.524 20.740 1.00 73.25 87 VAL A O 1
ATOM 652 N N . ILE A 1 88 ? -17.714 0.101 20.320 1.00 74.81 88 ILE A N 1
ATOM 653 C CA . ILE A 1 88 ? -17.419 -0.464 21.645 1.00 74.81 88 ILE A CA 1
ATOM 654 C C . ILE A 1 88 ? -17.679 0.568 22.737 1.00 74.81 88 ILE A C 1
ATOM 656 O O . ILE A 1 88 ? -18.422 0.277 23.667 1.00 74.81 88 ILE A O 1
ATOM 660 N N . ALA A 1 89 ? -17.128 1.778 22.594 1.00 77.69 89 ALA A N 1
ATOM 661 C CA . ALA A 1 89 ? -17.303 2.835 23.586 1.00 77.69 89 ALA A CA 1
ATOM 662 C C . ALA A 1 89 ? -18.788 3.156 23.825 1.00 77.69 89 ALA A C 1
ATOM 664 O O . ALA A 1 89 ? -19.210 3.280 24.972 1.00 77.69 89 ALA A O 1
ATOM 665 N N . ASN A 1 90 ? -19.590 3.213 22.756 1.00 80.25 90 ASN A N 1
ATOM 666 C CA . ASN A 1 90 ? -21.029 3.455 22.862 1.00 80.25 90 ASN A CA 1
ATOM 667 C C . ASN A 1 90 ? -21.767 2.308 23.575 1.00 80.25 90 ASN A C 1
ATOM 669 O O . ASN A 1 90 ? -22.673 2.562 24.372 1.00 80.25 90 ASN A O 1
ATOM 673 N N . HIS A 1 91 ? -21.411 1.050 23.290 1.00 78.75 91 HIS A N 1
ATOM 674 C CA . HIS A 1 91 ? -22.004 -0.103 23.973 1.00 78.75 91 HIS A CA 1
ATOM 675 C C . HIS A 1 91 ? -21.648 -0.119 25.462 1.00 78.75 91 HIS A C 1
ATOM 677 O O . HIS A 1 91 ? -22.541 -0.279 26.288 1.00 78.75 91 HIS A O 1
ATOM 683 N N . ASP A 1 92 ? -20.390 0.149 25.804 1.00 78.75 92 ASP A N 1
ATOM 684 C CA . ASP A 1 92 ? -19.930 0.219 27.193 1.00 78.75 92 ASP A CA 1
ATOM 685 C C . ASP A 1 92 ? -20.629 1.316 27.996 1.00 78.75 92 ASP A C 1
ATOM 687 O O . ASP A 1 92 ? -21.015 1.110 29.148 1.00 78.75 92 ASP A O 1
ATOM 691 N N . GLU A 1 93 ? -20.784 2.497 27.393 1.00 78.25 93 GLU A N 1
ATOM 692 C CA . GLU A 1 93 ? -21.500 3.612 28.004 1.00 78.25 93 GLU A CA 1
ATOM 693 C C . GLU A 1 93 ? -22.962 3.233 28.246 1.00 78.25 93 GLU A C 1
ATOM 695 O O . GLU A 1 93 ? -23.456 3.375 29.364 1.00 78.25 93 GLU A O 1
ATOM 700 N N . THR A 1 94 ? -23.622 2.654 27.241 1.00 78.31 94 THR A N 1
ATOM 701 C CA . THR A 1 94 ? -25.020 2.218 27.353 1.00 78.31 94 THR A CA 1
ATOM 702 C C . THR A 1 94 ? -25.207 1.190 28.474 1.00 78.31 94 THR A C 1
ATOM 704 O O . THR A 1 94 ? -26.139 1.313 29.268 1.00 78.31 94 THR A O 1
ATOM 707 N N . GLU A 1 95 ? -24.328 0.192 28.589 1.00 76.75 95 GLU A N 1
ATOM 708 C CA . GLU A 1 95 ? -24.441 -0.833 29.635 1.00 76.75 95 GLU A CA 1
ATOM 709 C C . GLU A 1 95 ? -24.147 -0.305 31.037 1.00 76.75 95 GLU A C 1
ATOM 711 O O . GLU A 1 95 ? -24.827 -0.679 31.997 1.00 76.75 95 GLU A O 1
ATOM 716 N N . SER A 1 96 ? -23.190 0.616 31.157 1.00 75.94 96 SER A N 1
ATOM 717 C CA . SER A 1 96 ? -22.920 1.328 32.407 1.00 75.94 96 SER A CA 1
ATOM 718 C C . SER A 1 96 ? -24.144 2.129 32.865 1.00 75.94 96 SER A C 1
ATOM 720 O O . SER A 1 96 ? -24.539 2.067 34.034 1.00 75.94 96 SER A O 1
ATOM 722 N N . GLU A 1 97 ? -24.803 2.839 31.944 1.00 75.38 97 GLU A N 1
ATOM 723 C CA . GLU A 1 97 ? -26.007 3.609 32.257 1.00 75.38 97 GLU A CA 1
ATOM 724 C C . GLU A 1 97 ? -27.193 2.726 32.649 1.00 75.38 97 GLU A C 1
ATOM 726 O O . GLU A 1 97 ? -27.864 3.024 33.641 1.00 75.38 97 GLU A O 1
ATOM 731 N N . VAL A 1 98 ? -27.437 1.634 31.918 1.00 74.38 98 VAL A N 1
ATOM 732 C CA . VAL A 1 98 ? -28.504 0.671 32.233 1.00 74.38 98 VAL A CA 1
ATOM 733 C C . VAL A 1 98 ? -28.265 0.021 33.595 1.00 74.38 98 VAL A C 1
ATOM 735 O O . VAL A 1 98 ? -29.191 -0.057 34.402 1.00 74.38 98 VAL A O 1
ATOM 738 N N . SER A 1 99 ? -27.026 -0.379 33.888 1.00 77.06 99 SER A N 1
ATOM 739 C CA . SER A 1 99 ? -26.660 -0.977 35.176 1.00 77.06 99 SER A CA 1
ATOM 740 C C . SER A 1 99 ? -26.879 -0.004 36.334 1.00 77.06 99 SER A C 1
ATOM 742 O O . SER A 1 99 ? -27.465 -0.371 37.352 1.00 77.06 99 SER A O 1
ATOM 744 N N . ARG A 1 100 ? -26.477 1.264 36.170 1.00 73.12 100 ARG A N 1
ATOM 745 C CA . ARG A 1 100 ? -26.712 2.321 37.165 1.00 73.12 100 ARG A CA 1
ATOM 746 C C . ARG A 1 100 ? -28.205 2.547 37.408 1.00 73.12 100 ARG A C 1
ATOM 748 O O . ARG A 1 100 ? -28.636 2.543 38.556 1.00 73.12 100 ARG A O 1
ATOM 755 N N . LEU A 1 101 ? -28.992 2.696 36.341 1.00 73.12 101 LEU A N 1
ATOM 756 C CA . LEU A 1 101 ? -30.442 2.890 36.440 1.00 73.12 101 LEU A CA 1
ATOM 757 C C . LEU A 1 101 ? -31.137 1.708 37.117 1.00 73.12 101 LEU A C 1
ATOM 759 O O . LEU A 1 101 ? -32.065 1.910 37.894 1.00 73.12 101 LEU A O 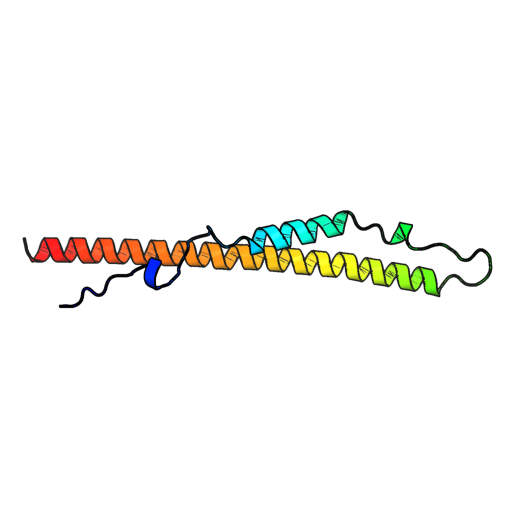1
ATOM 763 N N . PHE A 1 102 ? -30.696 0.480 36.839 1.00 74.44 102 PHE A N 1
ATOM 764 C CA . PHE A 1 102 ? -31.238 -0.698 37.502 1.00 74.44 102 PHE A CA 1
ATOM 765 C C . PHE A 1 102 ? -30.962 -0.650 39.006 1.00 74.44 102 PHE A C 1
ATOM 767 O O . PHE A 1 102 ? -31.899 -0.785 39.784 1.00 74.44 102 PHE A O 1
ATOM 774 N N . MET A 1 103 ? -29.721 -0.372 39.420 1.00 73.75 103 MET A N 1
ATOM 775 C CA . MET A 1 103 ? -29.360 -0.261 40.839 1.00 73.75 103 MET A CA 1
ATOM 776 C C . MET A 1 103 ? -30.158 0.822 41.580 1.00 73.75 103 MET A C 1
ATOM 778 O O . MET A 1 103 ? -30.557 0.589 42.717 1.00 73.75 103 MET A O 1
ATOM 782 N N . ASP A 1 104 ? -30.455 1.951 40.932 1.00 74.00 104 ASP A N 1
ATOM 783 C CA . ASP A 1 104 ? -31.287 3.020 41.506 1.00 74.00 104 ASP A CA 1
ATOM 784 C C . ASP A 1 104 ? -32.764 2.613 41.692 1.00 74.00 104 ASP A C 1
ATOM 786 O O . ASP A 1 104 ? -33.453 3.176 42.537 1.00 74.00 104 ASP A O 1
ATOM 790 N N . VAL A 1 105 ? -33.276 1.648 40.919 1.00 71.69 105 VAL A N 1
ATOM 791 C CA . VAL A 1 105 ? -34.674 1.171 41.007 1.00 71.69 105 VAL A CA 1
ATOM 792 C C . VAL A 1 105 ? -34.875 0.130 42.114 1.00 71.69 105 VAL A C 1
ATOM 794 O O . VAL A 1 105 ? -35.986 -0.022 42.622 1.00 71.69 105 VAL A O 1
ATOM 797 N N . ILE A 1 106 ? -33.825 -0.610 42.474 1.00 72.69 106 ILE A N 1
ATOM 798 C CA . ILE A 1 106 ? -33.856 -1.648 43.524 1.00 72.69 106 ILE A CA 1
ATOM 799 C C . ILE A 1 106 ? -33.313 -1.173 44.883 1.00 72.69 106 ILE A C 1
ATOM 801 O O . ILE A 1 106 ? -33.370 -1.949 45.841 1.00 72.69 106 ILE A O 1
ATOM 805 N N . ALA A 1 107 ? -32.813 0.064 44.976 1.00 54.31 107 ALA A N 1
ATOM 806 C CA . ALA A 1 107 ? -32.417 0.735 46.220 1.00 54.31 107 ALA A CA 1
ATOM 807 C C . ALA A 1 107 ? -33.599 1.462 46.886 1.00 54.31 107 ALA A C 1
ATOM 809 O O . ALA A 1 107 ? -33.663 1.433 48.138 1.00 54.31 107 ALA A O 1
#

Secondary structure (DSSP, 8-state):
-------TTTTT--SSTT--HHHHHHHHHHHGGG--GGGG----SSS--HHHHHHHHHHHHHHHHHHHHHHHHHHHHHHHHHHHHHHHHHHHHHHHHHHHHHHHHH-